Protein AF-A0A6L5R1P3-F1 (afdb_monomer_lite)

Organism: NCBI:txid2666141

Secondary structure (DSSP, 8-state):
-EETTEE-EEGGG-GGGS-HHHHHHHHHTHHHHTT-EEEE--GGGSHHHHHHSSSTT---STT--TTS-EEEEHHHHH-S-EEEE-SSTTEEEEE-HHHHHTSTTEEEE-----

InterPro domains:
  IPR007214 YbaK/aminoacyl-tRNA synthetase-associated domain [PF04073] (53-95)
  IPR036754 YbaK/aminoacyl-tRNA synthetase-associated domain superfamily [G3DSA:3.90.960.10] (24-113)
  IPR036754 YbaK/aminoacyl-tRNA synthetase-associated domain superfamily [SSF55826] (50-111)

pLDDT: mean 88.01, std 12.92, range [46.44, 97.75]

Sequence (114 aa):
MRFGTLEFGPALDAPDLLAPPTLATLQATDAAAADVLVADIDPGLADTAAFCEQEYGGITPIGLPADWSILVDETVATHERLIVGSGIRGSKLLVPGPFLAGLPRAEVLSLAQA

Radius of gyration: 13.93 Å; chains: 1; bounding box: 31×31×33 Å

Foldseek 3Di:
DDDDPWDWDQCQVCVVQADPLQNVQLVVVVVQSRQKIKTFDDLVPDPVVVPPVDQPQQDFLGRDPLPDAAEAEPCLLQAQWDWGHRNGSGMIMIHGSVSSCPDRNYDYDNDDDD

Structure (mmCIF, N/CA/C/O backbone):
data_AF-A0A6L5R1P3-F1
#
_entry.id   AF-A0A6L5R1P3-F1
#
loop_
_atom_site.group_PDB
_atom_site.id
_atom_site.type_symbol
_atom_site.label_atom_id
_atom_site.label_alt_id
_atom_site.label_comp_id
_atom_site.label_asym_id
_atom_site.label_entity_id
_atom_site.label_seq_id
_atom_site.pdbx_PDB_ins_code
_atom_site.Cartn_x
_atom_site.Cartn_y
_atom_site.Cartn_z
_atom_site.occupancy
_atom_site.B_iso_or_equiv
_atom_site.auth_seq_id
_atom_site.auth_comp_id
_atom_site.auth_asym_id
_atom_site.auth_atom_id
_atom_site.pdbx_PDB_model_num
ATOM 1 N N . MET A 1 1 ? -12.054 3.397 -11.703 1.00 88.94 1 MET A N 1
ATOM 2 C CA . MET A 1 1 ? -12.456 4.603 -10.946 1.00 88.94 1 MET A CA 1
ATOM 3 C C . MET A 1 1 ? -11.477 5.710 -11.285 1.00 88.94 1 MET A C 1
ATOM 5 O O . MET A 1 1 ? -10.286 5.450 -11.245 1.00 88.94 1 MET A O 1
ATOM 9 N N . ARG A 1 2 ? -11.941 6.918 -11.615 1.00 90.69 2 ARG A N 1
ATOM 10 C CA . ARG A 1 2 ? -11.048 8.005 -12.035 1.00 90.69 2 ARG A CA 1
ATOM 11 C C . ARG A 1 2 ? -10.876 9.051 -10.936 1.00 90.69 2 ARG A C 1
ATOM 13 O O . ARG A 1 2 ? -11.872 9.565 -10.433 1.00 90.69 2 ARG A O 1
ATOM 20 N N . PHE A 1 3 ? -9.632 9.415 -10.630 1.00 84.62 3 PHE A N 1
ATOM 21 C CA . PHE A 1 3 ? -9.288 10.558 -9.777 1.00 84.62 3 PHE A CA 1
ATOM 22 C C . PHE A 1 3 ? -8.345 11.494 -10.535 1.00 84.62 3 PHE A C 1
ATOM 24 O O . PHE A 1 3 ? -7.194 11.155 -10.805 1.00 84.62 3 PHE A O 1
ATOM 31 N N . GLY A 1 4 ? -8.833 12.680 -10.910 1.00 88.12 4 GLY A N 1
ATOM 32 C CA . GLY A 1 4 ? -8.073 13.604 -11.755 1.00 88.12 4 GLY A CA 1
ATOM 33 C C . GLY A 1 4 ? -7.754 12.983 -13.120 1.00 88.12 4 GLY A C 1
ATOM 34 O O . GLY A 1 4 ? -8.660 12.731 -13.920 1.00 88.12 4 GLY A O 1
ATOM 35 N N . THR A 1 5 ? -6.469 12.752 -13.394 1.00 89.62 5 THR A N 1
ATOM 36 C CA . THR A 1 5 ? -5.982 12.081 -14.612 1.00 89.62 5 THR A CA 1
ATOM 37 C C . THR A 1 5 ? -5.698 10.591 -14.430 1.00 89.62 5 THR A C 1
ATOM 39 O O . THR A 1 5 ? -5.452 9.927 -15.430 1.00 89.62 5 THR A O 1
ATOM 42 N N . LEU A 1 6 ? -5.738 10.071 -13.199 1.00 92.31 6 LEU A N 1
ATOM 43 C CA . LEU A 1 6 ? -5.418 8.676 -12.895 1.00 92.31 6 LEU A CA 1
ATOM 44 C C . LEU A 1 6 ? -6.642 7.775 -13.049 1.00 92.31 6 LEU A C 1
ATOM 46 O O . LEU A 1 6 ? -7.728 8.101 -12.558 1.00 92.31 6 LEU A O 1
ATOM 50 N N . GLU A 1 7 ? -6.434 6.619 -13.674 1.00 95.19 7 GLU A N 1
ATOM 51 C CA . GLU A 1 7 ? -7.422 5.551 -13.808 1.00 95.19 7 GLU A CA 1
ATOM 52 C C . GLU A 1 7 ? -7.061 4.388 -12.884 1.00 95.19 7 GLU A C 1
ATOM 54 O O . GLU A 1 7 ? -6.061 3.706 -13.078 1.00 95.19 7 GLU A O 1
ATOM 59 N N . PHE A 1 8 ? -7.893 4.159 -11.872 1.00 96.19 8 PHE A N 1
ATOM 60 C CA . PHE A 1 8 ? -7.738 3.066 -10.920 1.00 96.19 8 PHE A CA 1
ATOM 61 C C . PHE A 1 8 ? -8.569 1.852 -11.345 1.00 96.19 8 PHE A C 1
ATOM 63 O O . PHE A 1 8 ? -9.799 1.947 -11.439 1.00 96.19 8 PHE A O 1
ATOM 70 N N . GLY A 1 9 ? -7.916 0.714 -11.564 1.00 96.38 9 GLY A N 1
ATOM 71 C CA . GLY A 1 9 ? -8.544 -0.593 -11.801 1.00 96.38 9 GLY A CA 1
ATOM 72 C C . GLY A 1 9 ? -8.247 -1.580 -10.667 1.00 96.38 9 GLY A C 1
ATOM 73 O O . GLY A 1 9 ? -7.409 -1.270 -9.823 1.00 96.38 9 GLY A O 1
ATOM 74 N N . PRO A 1 10 ? -8.914 -2.745 -10.599 1.00 96.44 10 PRO A N 1
ATOM 75 C CA . PRO A 1 10 ? -8.609 -3.759 -9.588 1.00 96.44 10 PRO A CA 1
ATOM 76 C C . PRO A 1 10 ? -7.130 -4.157 -9.626 1.00 96.44 10 PRO A C 1
ATOM 78 O O . PRO A 1 10 ? -6.582 -4.435 -10.690 1.00 96.44 10 PRO A O 1
ATOM 81 N N . ALA A 1 11 ? -6.465 -4.183 -8.469 1.00 96.19 11 ALA A N 1
ATOM 82 C CA . ALA A 1 11 ? -5.022 -4.423 -8.418 1.00 96.19 11 ALA A CA 1
ATOM 83 C C . ALA A 1 11 ? -4.628 -5.823 -8.915 1.00 96.19 11 ALA A C 1
ATOM 85 O O . ALA A 1 11 ? -3.602 -5.983 -9.572 1.00 96.19 11 ALA A O 1
ATOM 86 N N . LEU A 1 12 ? -5.465 -6.828 -8.646 1.00 95.69 12 LEU A N 1
ATOM 87 C CA . LEU A 1 12 ? -5.236 -8.207 -9.085 1.00 95.69 12 LEU A CA 1
ATOM 88 C C . LEU A 1 12 ? -5.360 -8.394 -10.609 1.00 95.69 12 LEU A C 1
ATOM 90 O O . LEU A 1 12 ? -4.819 -9.366 -11.132 1.00 95.69 12 LEU A O 1
ATOM 94 N N . ASP A 1 13 ? -5.985 -7.450 -11.321 1.00 95.75 13 ASP A N 1
ATOM 95 C CA . ASP A 1 13 ? -6.105 -7.476 -12.786 1.00 95.75 13 ASP A CA 1
ATOM 96 C C . ASP A 1 13 ? -4.859 -6.903 -13.493 1.00 95.75 13 ASP A C 1
ATOM 98 O O . ASP A 1 13 ? -4.718 -7.043 -14.708 1.00 95.75 13 ASP A O 1
ATOM 102 N N . ALA A 1 14 ? -3.943 -6.265 -12.754 1.00 95.88 14 ALA A N 1
ATOM 103 C CA . ALA A 1 14 ? -2.746 -5.612 -13.291 1.00 95.88 14 ALA A CA 1
ATOM 104 C C . ALA A 1 14 ? -1.473 -5.992 -12.498 1.00 95.88 14 ALA A C 1
ATOM 106 O O . ALA A 1 14 ? -0.846 -5.131 -11.874 1.00 95.88 14 ALA A O 1
ATOM 107 N N . PRO A 1 15 ? -1.054 -7.274 -12.522 1.00 95.50 15 PRO A N 1
ATOM 108 C CA . PRO A 1 15 ? 0.067 -7.774 -11.719 1.00 95.50 15 PRO A CA 1
ATOM 109 C C . PRO A 1 15 ? 1.406 -7.087 -12.024 1.00 95.50 15 PRO A C 1
ATOM 111 O O . PRO A 1 15 ? 2.226 -6.939 -11.123 1.00 95.50 15 PRO A O 1
ATOM 114 N N . ASP A 1 16 ? 1.609 -6.612 -13.256 1.00 95.62 16 ASP A N 1
ATOM 115 C CA . ASP A 1 16 ? 2.832 -5.909 -13.672 1.00 95.62 16 ASP A CA 1
ATOM 116 C C . ASP A 1 16 ? 2.987 -4.528 -13.011 1.00 95.62 16 ASP A C 1
ATOM 118 O O . ASP A 1 16 ? 4.072 -3.946 -13.014 1.00 95.62 16 ASP A O 1
ATOM 122 N N . LEU A 1 17 ? 1.913 -4.001 -12.413 1.00 95.69 17 LEU A N 1
ATOM 123 C CA . LEU A 1 17 ? 1.933 -2.761 -11.640 1.00 95.69 17 LEU A CA 1
ATOM 124 C C . LEU A 1 17 ? 2.204 -2.998 -10.150 1.00 95.69 17 LEU A C 1
ATOM 126 O O . LEU A 1 17 ? 2.076 -2.063 -9.363 1.00 95.69 17 LEU A O 1
ATOM 130 N N . LEU A 1 18 ? 2.556 -4.213 -9.735 1.00 94.69 18 LEU A N 1
ATOM 131 C CA . LEU A 1 18 ? 2.784 -4.567 -8.338 1.00 94.69 18 LEU A CA 1
ATOM 132 C C . LEU A 1 18 ? 4.168 -5.182 -8.167 1.00 94.69 18 LEU A C 1
ATOM 134 O O . LEU A 1 18 ? 4.630 -5.959 -9.002 1.00 94.69 18 LEU A O 1
ATOM 138 N N . ALA A 1 19 ? 4.819 -4.909 -7.037 1.00 93.44 19 ALA A N 1
ATOM 139 C CA . ALA A 1 19 ? 5.964 -5.728 -6.668 1.00 93.44 19 ALA A CA 1
ATOM 140 C C . ALA A 1 19 ? 5.504 -7.166 -6.365 1.00 93.44 19 ALA A C 1
ATOM 142 O O . ALA A 1 19 ? 4.419 -7.358 -5.802 1.00 93.44 19 ALA A O 1
ATOM 143 N N . PRO A 1 20 ? 6.339 -8.186 -6.636 1.00 93.94 20 PRO A N 1
ATOM 144 C CA . PRO A 1 20 ? 5.975 -9.578 -6.378 1.00 93.94 20 PRO A CA 1
ATOM 145 C C . PRO A 1 20 ? 5.472 -9.863 -4.946 1.00 93.94 20 PRO A C 1
ATOM 147 O O . PRO A 1 20 ? 4.464 -10.560 -4.816 1.00 93.94 20 PRO A O 1
ATOM 150 N N . PRO A 1 21 ? 6.069 -9.310 -3.864 1.00 93.00 21 PRO A N 1
ATOM 151 C CA . PRO A 1 21 ? 5.563 -9.527 -2.502 1.00 93.00 21 PRO A CA 1
ATOM 152 C C . PRO A 1 21 ? 4.182 -8.903 -2.253 1.00 93.00 21 PRO A C 1
ATOM 154 O O . PRO A 1 21 ? 3.363 -9.455 -1.512 1.00 93.00 21 PRO A O 1
ATOM 157 N N . THR A 1 22 ? 3.907 -7.765 -2.891 1.00 94.56 22 THR A N 1
ATOM 158 C CA . THR A 1 22 ? 2.612 -7.083 -2.823 1.00 94.56 22 THR A CA 1
ATOM 159 C C . THR A 1 22 ? 1.539 -7.913 -3.514 1.00 94.56 22 THR A C 1
ATOM 161 O O . THR A 1 22 ? 0.507 -8.187 -2.904 1.00 94.56 22 THR A O 1
ATOM 164 N N . LEU A 1 23 ? 1.808 -8.390 -4.735 1.00 95.25 23 LEU A N 1
ATOM 165 C CA . LEU A 1 23 ? 0.903 -9.280 -5.465 1.00 95.25 23 LEU A CA 1
ATOM 166 C C . LEU A 1 23 ? 0.604 -10.559 -4.671 1.00 95.25 23 LEU A C 1
ATOM 168 O O . LEU A 1 23 ? -0.561 -10.903 -4.490 1.00 95.25 23 LEU A O 1
ATOM 172 N N . ALA A 1 24 ? 1.639 -11.224 -4.151 1.00 93.75 24 ALA A N 1
ATOM 173 C CA . ALA A 1 24 ? 1.482 -12.452 -3.374 1.00 93.75 24 ALA A CA 1
ATOM 174 C C . ALA A 1 24 ? 0.601 -12.246 -2.131 1.00 93.75 24 ALA A C 1
ATOM 176 O O . ALA A 1 24 ? -0.218 -13.100 -1.797 1.00 93.75 24 ALA A O 1
ATOM 177 N N . THR A 1 25 ? 0.737 -11.095 -1.466 1.00 94.06 25 THR A N 1
ATOM 178 C CA . THR A 1 25 ? -0.104 -10.753 -0.315 1.00 94.06 25 THR A CA 1
ATOM 179 C C . THR A 1 25 ? -1.549 -10.542 -0.739 1.00 94.06 25 THR A C 1
ATOM 181 O O . THR A 1 25 ? -2.425 -11.165 -0.157 1.00 94.06 25 THR A O 1
ATOM 184 N N . LEU A 1 26 ? -1.808 -9.737 -1.775 1.00 94.12 26 LEU A N 1
ATOM 185 C CA . LEU A 1 26 ? -3.173 -9.495 -2.258 1.00 94.12 26 LEU A CA 1
ATOM 186 C C . LEU A 1 26 ? -3.876 -10.792 -2.683 1.00 94.12 26 LEU A C 1
ATOM 188 O O . LEU A 1 26 ? -5.048 -10.979 -2.373 1.00 94.12 26 LEU A O 1
ATOM 192 N N . GLN A 1 27 ? -3.153 -11.713 -3.324 1.00 93.94 27 GLN A N 1
ATOM 193 C CA . GLN A 1 27 ? -3.675 -13.035 -3.682 1.00 93.94 27 GLN A CA 1
ATOM 194 C C . GLN A 1 27 ? -4.026 -13.884 -2.451 1.00 93.94 27 GLN A C 1
ATOM 196 O O . GLN A 1 27 ? -4.987 -14.647 -2.486 1.00 93.94 27 GLN A O 1
ATOM 201 N N . ALA A 1 28 ? -3.275 -13.751 -1.355 1.00 91.00 28 ALA A N 1
ATOM 202 C CA . ALA A 1 28 ? -3.548 -14.465 -0.111 1.00 91.00 28 ALA A CA 1
ATOM 203 C C . ALA A 1 28 ? -4.743 -13.887 0.676 1.00 91.00 28 ALA A C 1
ATOM 205 O O . ALA A 1 28 ? -5.352 -14.614 1.461 1.00 91.00 28 ALA A O 1
ATOM 206 N N . THR A 1 29 ? -5.091 -12.609 0.474 1.00 84.75 29 THR A N 1
ATOM 207 C CA . THR A 1 29 ? -6.204 -11.916 1.158 1.00 84.75 29 THR A CA 1
ATOM 208 C C . THR A 1 29 ? -7.468 -11.725 0.308 1.00 84.75 29 THR A C 1
ATOM 210 O O . THR A 1 29 ? -8.387 -11.062 0.782 1.00 84.75 29 THR A O 1
ATOM 213 N N . ASP A 1 30 ? -7.521 -12.297 -0.901 1.00 75.75 30 ASP A N 1
ATOM 214 C CA . ASP A 1 30 ? -8.573 -12.252 -1.944 1.00 75.75 30 ASP A CA 1
ATOM 215 C C . ASP A 1 30 ? -9.821 -11.388 -1.639 1.00 75.75 30 ASP A C 1
ATOM 217 O O . ASP A 1 30 ? -9.937 -10.264 -2.127 1.00 75.75 30 ASP A O 1
ATOM 221 N N . ALA A 1 31 ? -10.723 -11.836 -0.756 1.00 78.12 31 ALA A N 1
ATOM 222 C CA . ALA A 1 31 ? -11.956 -11.107 -0.431 1.00 78.12 31 ALA A CA 1
ATOM 223 C C . ALA A 1 31 ? -11.731 -9.672 0.096 1.00 78.12 31 ALA A C 1
ATOM 225 O O . ALA A 1 31 ? -12.508 -8.775 -0.219 1.00 78.12 31 ALA A O 1
ATOM 226 N N . ALA A 1 32 ? -10.676 -9.439 0.881 1.00 79.00 32 ALA A N 1
ATOM 227 C CA . ALA A 1 32 ? -10.305 -8.110 1.370 1.00 79.00 32 ALA A CA 1
ATOM 228 C C . ALA A 1 32 ? -9.526 -7.291 0.324 1.00 79.00 32 ALA A C 1
ATOM 230 O O . ALA A 1 32 ? -9.508 -6.063 0.389 1.00 79.00 32 ALA A O 1
ATOM 231 N N . ALA A 1 33 ? -8.887 -7.959 -0.642 1.00 85.38 33 ALA A N 1
ATOM 232 C CA . ALA A 1 33 ? -8.147 -7.320 -1.727 1.00 85.38 33 ALA A CA 1
ATOM 233 C C . ALA A 1 33 ? -9.058 -6.812 -2.861 1.00 85.38 33 ALA A C 1
ATOM 235 O O . ALA A 1 33 ? -8.613 -5.999 -3.668 1.00 85.38 33 ALA A O 1
ATOM 236 N N . ALA A 1 34 ? -10.331 -7.223 -2.902 1.00 88.25 34 ALA A N 1
ATOM 237 C CA . ALA A 1 34 ? -11.305 -6.785 -3.908 1.00 88.25 34 ALA A CA 1
ATOM 238 C C . ALA A 1 34 ? -11.483 -5.253 -3.977 1.00 88.25 34 ALA A C 1
ATOM 240 O O . ALA A 1 34 ? -11.770 -4.706 -5.040 1.00 88.25 34 ALA A O 1
ATOM 241 N N . ASP A 1 35 ? -11.276 -4.556 -2.857 1.00 91.88 35 ASP A N 1
ATOM 242 C CA . ASP A 1 35 ? -11.364 -3.094 -2.761 1.00 91.88 35 ASP A CA 1
ATOM 243 C C . ASP A 1 35 ? -10.028 -2.366 -2.996 1.00 91.88 35 ASP A C 1
ATOM 245 O O . ASP A 1 35 ? -9.973 -1.133 -2.921 1.00 91.88 35 ASP A O 1
ATOM 249 N N . VAL A 1 36 ? -8.951 -3.105 -3.273 1.00 96.12 36 VAL A N 1
ATOM 250 C CA . VAL A 1 36 ? -7.622 -2.558 -3.556 1.00 96.12 36 VAL A CA 1
ATOM 251 C C . VAL A 1 36 ? -7.490 -2.297 -5.051 1.00 96.12 36 VAL A C 1
ATOM 253 O O . VAL A 1 36 ? -7.527 -3.214 -5.874 1.00 96.12 36 VAL A O 1
ATOM 256 N N . LEU A 1 37 ? -7.314 -1.027 -5.409 1.00 97.12 37 LEU A N 1
ATOM 257 C CA . LEU A 1 37 ? -7.177 -0.593 -6.795 1.00 97.12 37 LEU A CA 1
ATOM 258 C C . LEU A 1 37 ? -5.753 -0.121 -7.080 1.00 97.12 37 LEU A C 1
ATOM 260 O O . LEU A 1 37 ? -5.072 0.355 -6.179 1.00 97.12 37 LEU A O 1
ATOM 264 N N . VAL A 1 38 ? -5.316 -0.195 -8.332 1.00 97.38 38 VAL A N 1
ATOM 265 C CA . VAL A 1 38 ? -4.006 0.272 -8.793 1.00 97.38 38 VAL A CA 1
ATOM 266 C C . VAL A 1 38 ? -4.162 1.233 -9.967 1.00 97.38 38 VAL A C 1
ATOM 268 O O . VAL A 1 38 ? -5.055 1.062 -10.796 1.00 97.38 38 VAL A O 1
ATOM 271 N N . ALA A 1 39 ? -3.290 2.235 -10.029 1.00 97.06 39 ALA A N 1
ATOM 272 C CA . ALA A 1 39 ? -3.114 3.106 -11.186 1.00 97.06 39 ALA A CA 1
ATOM 273 C C . ALA A 1 39 ? -1.624 3.207 -11.522 1.00 97.06 39 ALA A C 1
ATOM 275 O O . ALA A 1 39 ? -0.784 3.244 -10.613 1.00 97.06 39 ALA A O 1
ATOM 276 N N . ASP A 1 40 ? -1.300 3.258 -12.810 1.00 94.94 40 ASP A N 1
ATOM 277 C CA . ASP A 1 40 ? 0.036 3.610 -13.273 1.00 94.94 40 ASP A CA 1
ATOM 278 C C . ASP A 1 40 ? 0.322 5.096 -13.010 1.00 94.94 40 ASP A C 1
ATOM 280 O O . ASP A 1 40 ? -0.581 5.929 -12.905 1.00 94.94 40 ASP A O 1
ATOM 284 N N . ILE A 1 41 ? 1.598 5.433 -12.844 1.00 90.88 41 ILE A N 1
ATOM 285 C CA . ILE A 1 41 ? 2.059 6.815 -12.718 1.00 90.88 41 ILE A CA 1
ATOM 286 C C . ILE A 1 41 ? 3.361 7.005 -13.492 1.00 90.88 41 ILE A C 1
ATOM 288 O O . ILE A 1 41 ? 4.136 6.065 -13.657 1.00 90.88 41 ILE A O 1
ATOM 292 N N . ASP A 1 42 ? 3.644 8.244 -13.897 1.00 88.50 42 ASP A N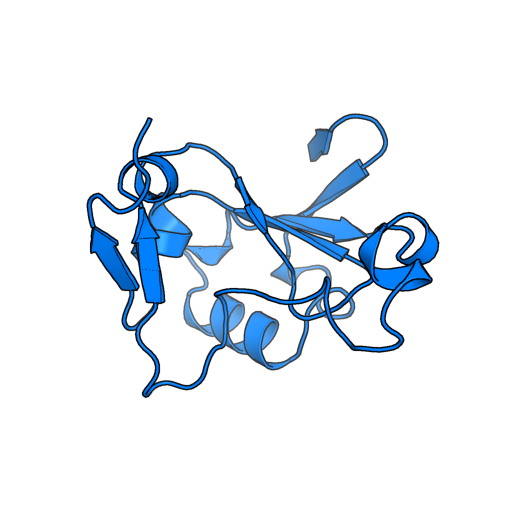 1
ATOM 293 C CA . ASP A 1 42 ? 4.979 8.615 -14.364 1.00 88.50 42 ASP A CA 1
ATOM 294 C C . ASP A 1 42 ? 5.935 8.702 -13.156 1.00 88.50 42 ASP A C 1
ATOM 296 O O . ASP A 1 42 ? 5.795 9.608 -12.322 1.00 88.50 42 ASP A O 1
ATOM 300 N N . PRO A 1 43 ? 6.916 7.789 -13.024 1.00 80.56 43 PRO A N 1
ATOM 301 C CA . PRO A 1 43 ? 7.843 7.808 -11.899 1.00 80.56 43 PRO A CA 1
ATOM 302 C C . PRO A 1 43 ? 8.770 9.034 -11.904 1.00 80.56 43 PRO A C 1
ATOM 304 O O . PRO A 1 43 ? 9.335 9.347 -10.853 1.00 80.56 43 PRO A O 1
ATOM 307 N N . GLY A 1 44 ? 8.926 9.723 -13.043 1.00 79.94 44 GLY A N 1
ATOM 308 C CA . GLY A 1 44 ? 9.722 10.943 -13.198 1.00 79.94 44 GLY A CA 1
ATOM 309 C C . GLY A 1 44 ? 9.082 12.188 -12.578 1.00 79.94 44 GLY A C 1
ATOM 310 O O . GLY A 1 44 ? 9.784 13.163 -12.326 1.00 79.94 44 GLY A O 1
ATOM 311 N N . LEU A 1 45 ? 7.782 12.141 -12.269 1.00 79.19 45 LEU A N 1
ATOM 312 C CA . LEU A 1 45 ? 7.067 13.206 -11.554 1.00 79.19 45 LEU A CA 1
ATOM 313 C C . LEU A 1 45 ? 7.144 13.074 -10.022 1.00 79.19 45 LEU A C 1
ATOM 315 O O . LEU A 1 45 ? 6.615 13.923 -9.310 1.00 79.19 45 LEU A O 1
ATOM 319 N N . ALA A 1 46 ? 7.769 12.019 -9.489 1.00 70.50 46 ALA A N 1
ATOM 320 C CA . ALA A 1 46 ? 7.954 11.863 -8.049 1.00 70.50 46 ALA A CA 1
ATOM 321 C C . ALA A 1 46 ? 9.211 12.616 -7.576 1.00 70.50 46 ALA A C 1
ATOM 323 O O . ALA A 1 46 ? 10.317 12.276 -7.991 1.00 70.50 46 ALA A O 1
ATOM 324 N N . ASP A 1 47 ? 9.071 13.572 -6.651 1.00 61.22 47 ASP A N 1
ATOM 325 C CA . ASP A 1 47 ? 10.178 14.424 -6.166 1.00 61.22 47 ASP A CA 1
ATOM 326 C C . ASP A 1 47 ? 11.373 13.633 -5.591 1.00 61.22 47 ASP A C 1
ATOM 328 O O . ASP A 1 47 ? 12.524 14.058 -5.688 1.00 61.22 47 ASP A O 1
ATOM 332 N N . THR A 1 48 ? 11.139 12.430 -5.055 1.00 56.78 48 THR A N 1
ATOM 333 C CA . THR A 1 48 ? 12.207 11.538 -4.572 1.00 56.78 48 THR A CA 1
ATOM 334 C C . THR A 1 48 ? 12.978 10.836 -5.701 1.00 56.78 48 THR A C 1
ATOM 336 O O . THR A 1 48 ? 14.108 10.402 -5.478 1.00 56.78 48 THR A O 1
ATOM 339 N N . ALA A 1 49 ? 12.417 10.740 -6.919 1.00 55.22 49 ALA A N 1
ATOM 340 C CA . ALA A 1 49 ? 13.095 10.218 -8.117 1.00 55.22 49 ALA A CA 1
ATOM 341 C C . ALA A 1 49 ? 14.310 11.050 -8.484 1.00 55.22 49 ALA A C 1
ATOM 343 O O . ALA A 1 49 ? 15.381 10.509 -8.737 1.00 55.22 49 ALA A O 1
ATOM 344 N N . ALA A 1 50 ? 14.103 12.364 -8.504 1.00 55.53 50 ALA A N 1
ATOM 345 C CA . ALA A 1 50 ? 15.093 13.323 -8.947 1.00 55.53 50 ALA A CA 1
ATOM 346 C C . ALA A 1 50 ? 16.240 13.474 -7.938 1.00 55.53 50 ALA A C 1
ATOM 348 O O . ALA A 1 50 ? 17.311 13.943 -8.312 1.00 55.53 50 ALA A O 1
ATOM 349 N N . PHE A 1 51 ? 16.025 13.089 -6.672 1.00 50.31 51 PHE A N 1
ATOM 350 C CA . PHE A 1 51 ? 16.943 13.418 -5.582 1.00 50.31 51 PHE A CA 1
ATOM 351 C C . PHE A 1 51 ? 17.834 12.262 -5.094 1.00 50.31 51 PHE A C 1
ATOM 353 O O . PHE A 1 51 ? 18.922 12.542 -4.600 1.00 50.31 51 PHE A O 1
ATOM 360 N N . CYS A 1 52 ? 17.429 10.985 -5.196 1.00 50.38 52 CYS A N 1
ATOM 361 C CA . CYS A 1 52 ? 18.118 9.926 -4.432 1.00 50.38 52 CYS A CA 1
ATOM 362 C C . CYS A 1 52 ? 18.688 8.717 -5.194 1.00 50.38 52 CYS A C 1
ATOM 364 O O . CYS A 1 52 ? 19.368 7.939 -4.534 1.00 50.38 52 CYS A O 1
ATOM 366 N N . GLU A 1 53 ? 18.437 8.499 -6.496 1.00 48.12 53 GLU A N 1
ATOM 367 C CA . GLU A 1 53 ? 18.868 7.268 -7.227 1.00 48.12 53 GLU A CA 1
ATOM 368 C C . GLU A 1 53 ? 18.620 5.944 -6.454 1.00 48.12 53 GLU A C 1
ATOM 370 O O . GLU A 1 53 ? 19.254 4.916 -6.679 1.00 48.12 53 GLU A O 1
ATOM 375 N N . GLN A 1 54 ? 17.672 5.960 -5.518 1.00 46.44 54 GLN A N 1
ATOM 376 C CA . GLN A 1 54 ? 17.278 4.830 -4.690 1.00 46.44 54 GLN A CA 1
ATOM 377 C C . GLN A 1 54 ? 15.794 4.561 -4.934 1.00 46.44 54 GLN A C 1
ATOM 379 O O . GLN A 1 54 ? 15.022 5.481 -5.225 1.00 46.44 54 GLN A O 1
ATOM 384 N N . GLU A 1 55 ? 15.373 3.309 -4.755 1.00 54.31 55 GLU A N 1
ATOM 385 C CA . GLU A 1 55 ? 13.987 2.811 -4.855 1.00 54.31 55 GLU A CA 1
ATOM 386 C C . GLU A 1 55 ? 13.021 3.414 -3.795 1.00 54.31 55 GLU A C 1
ATOM 388 O O . GLU A 1 55 ? 12.019 2.821 -3.400 1.00 54.31 55 GLU A O 1
ATOM 393 N N . TYR A 1 56 ? 13.281 4.636 -3.323 1.00 54.25 56 TYR A N 1
ATOM 394 C CA . TYR A 1 56 ? 12.370 5.426 -2.503 1.00 54.25 56 TYR A CA 1
ATOM 395 C C . TYR A 1 56 ? 11.242 5.999 -3.360 1.00 54.25 56 TYR A C 1
ATOM 397 O O . TYR A 1 56 ? 11.447 6.8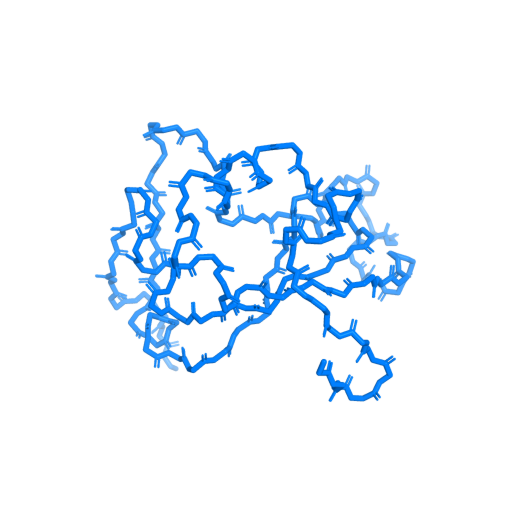41 -4.233 1.00 54.25 56 TYR A O 1
ATOM 405 N N . GLY A 1 57 ? 10.025 5.533 -3.092 1.00 56.44 57 GLY A N 1
ATOM 406 C CA . GLY A 1 57 ? 8.808 5.917 -3.808 1.00 56.44 57 GLY A CA 1
ATOM 407 C C . GLY A 1 57 ? 7.932 4.726 -4.194 1.00 56.44 57 GLY A C 1
ATOM 408 O O . GLY A 1 57 ? 6.793 4.941 -4.591 1.00 56.44 57 GLY A O 1
ATOM 409 N N . GLY A 1 58 ? 8.430 3.491 -4.056 1.00 66.62 58 GLY A N 1
ATOM 410 C CA . GLY A 1 58 ? 7.635 2.263 -4.165 1.00 66.62 58 GLY A CA 1
ATOM 411 C C . GLY A 1 58 ? 7.277 1.635 -2.821 1.00 66.62 58 GLY A C 1
ATOM 412 O O . GLY A 1 58 ? 6.472 0.714 -2.789 1.00 66.62 58 GLY A O 1
ATOM 413 N N . ILE A 1 59 ? 7.835 2.139 -1.713 1.00 85.69 59 ILE A N 1
ATOM 414 C CA . ILE A 1 59 ? 7.654 1.577 -0.367 1.00 85.69 59 ILE A CA 1
ATOM 415 C C . ILE A 1 59 ? 6.170 1.377 -0.062 1.00 85.69 59 ILE A C 1
ATOM 417 O O . ILE A 1 59 ? 5.343 2.273 -0.247 1.00 85.69 59 ILE A O 1
ATOM 421 N N . THR A 1 60 ? 5.856 0.178 0.409 1.00 91.25 60 THR A N 1
ATOM 422 C CA . THR A 1 60 ? 4.498 -0.279 0.662 1.00 91.25 60 THR A CA 1
ATOM 423 C C . THR A 1 60 ? 4.448 -1.037 1.985 1.00 91.25 60 THR A C 1
ATOM 425 O O . THR A 1 60 ? 5.405 -1.742 2.309 1.00 91.25 60 THR A O 1
ATOM 428 N N . PRO A 1 61 ? 3.358 -0.917 2.761 1.00 91.12 61 PRO A N 1
ATOM 429 C CA . PRO A 1 61 ? 3.143 -1.763 3.932 1.00 91.12 61 PRO A CA 1
ATOM 430 C C . PRO A 1 61 ? 2.737 -3.203 3.558 1.00 91.12 61 PRO A C 1
ATOM 432 O O . PRO A 1 61 ? 2.632 -4.054 4.434 1.00 91.12 61 PRO A O 1
ATOM 435 N N . ILE A 1 62 ? 2.489 -3.497 2.276 1.00 93.25 62 ILE A N 1
ATOM 436 C CA . ILE A 1 62 ? 1.921 -4.770 1.811 1.00 93.25 62 ILE A CA 1
ATOM 437 C C . ILE A 1 62 ? 3.029 -5.705 1.310 1.00 93.25 62 ILE A C 1
ATOM 439 O O . ILE A 1 62 ? 3.764 -5.365 0.383 1.00 93.25 62 ILE A O 1
ATOM 443 N N . GLY A 1 63 ? 3.099 -6.919 1.860 1.00 91.19 63 GLY A N 1
ATOM 444 C CA . GLY A 1 63 ? 4.113 -7.912 1.480 1.00 91.19 63 GLY A CA 1
ATOM 445 C C . GLY A 1 63 ? 5.468 -7.719 2.153 1.00 91.19 63 GLY A C 1
ATOM 446 O O . GLY A 1 63 ? 6.486 -8.157 1.619 1.00 91.19 63 GLY A O 1
ATOM 447 N N . LEU A 1 64 ? 5.485 -7.062 3.314 1.00 91.88 64 LEU A N 1
ATOM 448 C CA . LEU A 1 64 ? 6.674 -6.953 4.155 1.00 91.88 64 LEU A CA 1
ATOM 449 C C . LEU A 1 64 ? 7.056 -8.310 4.785 1.00 91.88 64 LEU A C 1
ATOM 451 O O . LEU A 1 64 ? 6.209 -9.204 4.881 1.00 91.88 64 LEU A O 1
ATOM 455 N N . PRO A 1 65 ? 8.321 -8.481 5.223 1.00 91.00 65 PRO A N 1
ATOM 456 C CA . PRO A 1 65 ? 8.755 -9.673 5.947 1.00 91.00 65 PRO A CA 1
ATOM 457 C C . PRO A 1 65 ? 7.851 -9.993 7.145 1.00 91.00 65 PRO A C 1
ATOM 459 O O . PRO A 1 65 ? 7.428 -9.101 7.877 1.00 91.00 65 PRO A O 1
ATOM 462 N N . ALA A 1 66 ? 7.568 -11.279 7.360 1.00 86.19 66 ALA A N 1
ATOM 463 C CA . ALA A 1 66 ? 6.588 -11.731 8.352 1.00 86.19 66 ALA A CA 1
ATOM 464 C C . ALA A 1 66 ? 6.972 -11.424 9.815 1.00 86.19 66 ALA A C 1
ATOM 466 O O . ALA A 1 66 ? 6.126 -11.488 10.707 1.00 86.19 66 ALA A O 1
ATOM 467 N N . ASP A 1 67 ? 8.245 -11.130 10.072 1.00 90.50 67 ASP A N 1
ATOM 468 C CA . ASP A 1 67 ? 8.784 -10.758 11.377 1.00 90.50 67 ASP A CA 1
ATOM 469 C C . ASP A 1 67 ? 8.680 -9.253 11.671 1.00 90.50 67 ASP A C 1
ATOM 471 O O . ASP A 1 67 ? 8.854 -8.845 12.820 1.00 90.50 67 ASP A O 1
ATOM 475 N N . TRP A 1 68 ? 8.358 -8.426 10.674 1.00 93.50 68 TRP A N 1
ATOM 476 C CA . TRP A 1 68 ? 8.243 -6.981 10.850 1.00 93.50 68 TRP A CA 1
ATOM 477 C C . TRP A 1 68 ? 6.859 -6.596 11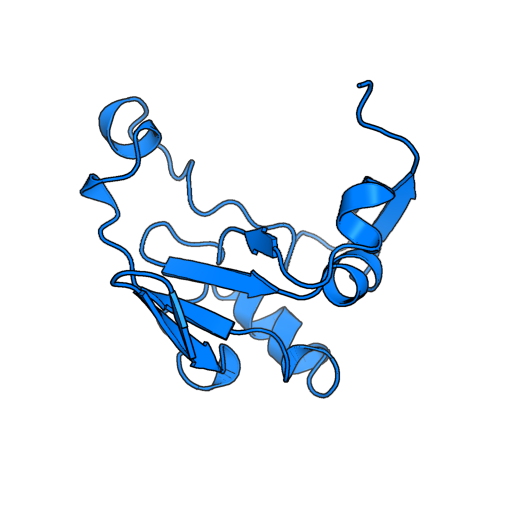.377 1.00 93.50 68 TRP A C 1
ATOM 479 O O . TRP A 1 68 ? 5.834 -7.103 10.922 1.00 93.50 68 TRP A O 1
ATOM 489 N N . SER A 1 69 ? 6.825 -5.677 12.343 1.00 93.56 69 SER A N 1
ATOM 490 C CA . SER A 1 69 ? 5.578 -5.054 12.795 1.00 93.56 69 SER A CA 1
ATOM 491 C C . SER A 1 69 ? 5.174 -3.927 11.851 1.00 93.56 69 SER A C 1
ATOM 493 O O . SER A 1 69 ? 6.017 -3.131 11.431 1.00 93.56 69 SER A O 1
ATOM 495 N N . ILE A 1 70 ? 3.877 -3.824 11.569 1.00 94.88 70 ILE A N 1
ATOM 496 C CA . ILE A 1 70 ? 3.295 -2.720 10.806 1.00 94.88 70 ILE A CA 1
ATOM 497 C C . ILE A 1 70 ? 2.530 -1.849 11.796 1.00 94.88 70 ILE A C 1
ATOM 499 O O . ILE A 1 70 ? 1.517 -2.270 12.339 1.00 94.88 70 ILE A O 1
ATOM 503 N N . LEU A 1 71 ? 3.009 -0.637 12.052 1.00 97.25 71 LEU A N 1
ATOM 504 C CA . LEU A 1 71 ? 2.307 0.298 12.930 1.00 97.25 71 LEU A CA 1
ATOM 505 C C . LEU A 1 71 ? 1.381 1.166 12.077 1.00 97.25 71 LEU A C 1
ATOM 507 O O . LEU A 1 71 ? 1.839 1.835 11.150 1.00 97.25 71 LEU A O 1
ATOM 511 N N . VAL A 1 72 ? 0.086 1.131 12.372 1.00 96.75 72 VAL A N 1
ATOM 512 C CA . VAL A 1 72 ? -0.951 1.863 11.640 1.00 96.75 72 VAL A CA 1
ATOM 513 C C . VAL A 1 72 ? -1.566 2.889 12.579 1.00 96.75 72 VAL A C 1
ATOM 515 O O . VAL A 1 72 ? -1.997 2.552 13.676 1.00 96.75 72 VAL A O 1
ATOM 518 N N . ASP A 1 73 ? -1.616 4.150 12.161 1.00 97.75 73 ASP A N 1
ATOM 519 C CA . ASP A 1 73 ? -2.287 5.176 12.955 1.00 97.75 73 ASP A CA 1
ATOM 520 C C . ASP A 1 73 ? -3.814 4.963 12.962 1.00 97.75 73 ASP A C 1
ATOM 522 O O . ASP A 1 73 ? -4.394 4.558 11.951 1.00 97.75 73 ASP A O 1
ATOM 526 N N . GLU A 1 74 ? -4.488 5.260 14.073 1.00 97.00 74 GLU A N 1
ATOM 527 C CA . GLU A 1 74 ? -5.953 5.166 14.203 1.00 97.00 74 GLU A CA 1
ATOM 528 C C . GLU A 1 74 ? -6.708 5.917 13.090 1.00 97.00 74 GLU A C 1
ATOM 530 O O . GLU A 1 74 ? -7.729 5.439 12.578 1.00 97.00 74 GLU A O 1
ATOM 535 N N . THR A 1 75 ? -6.193 7.074 12.665 1.00 95.62 75 THR A N 1
ATOM 536 C CA . THR A 1 75 ? -6.799 7.862 11.583 1.00 95.62 75 THR A CA 1
ATOM 537 C C . THR A 1 75 ? -6.651 7.176 10.228 1.00 95.62 75 THR A C 1
ATOM 539 O O . THR A 1 75 ? -7.564 7.241 9.406 1.00 95.62 75 THR A O 1
ATOM 542 N N . VAL A 1 76 ? -5.548 6.456 10.006 1.00 96.56 76 VAL A N 1
ATOM 543 C CA . VAL A 1 76 ? -5.308 5.647 8.804 1.00 96.56 76 VAL A CA 1
ATOM 544 C C . VAL A 1 76 ? -6.222 4.424 8.811 1.00 96.56 76 VAL A C 1
ATOM 546 O O . VAL A 1 76 ? -6.881 4.144 7.814 1.00 96.56 76 VAL A O 1
ATOM 549 N N . ALA A 1 77 ? -6.328 3.727 9.944 1.00 96.62 77 ALA A N 1
ATOM 550 C CA . ALA A 1 77 ? -7.137 2.516 10.079 1.00 96.62 77 ALA A CA 1
ATOM 551 C C . ALA A 1 77 ? -8.633 2.747 9.796 1.00 96.62 77 ALA A C 1
ATOM 553 O O . ALA A 1 77 ? -9.323 1.846 9.319 1.00 96.62 77 ALA A O 1
ATOM 554 N N . THR A 1 78 ? -9.132 3.954 10.070 1.00 96.12 78 THR A N 1
ATOM 555 C CA . THR A 1 78 ? -10.548 4.323 9.910 1.00 96.12 78 THR A CA 1
ATOM 556 C C . THR A 1 78 ? -10.859 5.093 8.623 1.00 96.12 78 THR A C 1
ATOM 558 O O . THR A 1 78 ? -12.032 5.305 8.316 1.00 96.12 78 THR A O 1
ATOM 561 N N . HIS A 1 79 ? -9.848 5.484 7.840 1.00 96.62 79 HIS A N 1
ATOM 562 C CA . HIS A 1 79 ? -10.062 6.199 6.580 1.00 96.62 79 HIS A CA 1
ATOM 563 C C . HIS A 1 79 ? -10.711 5.313 5.507 1.00 96.62 79 HIS A C 1
ATOM 565 O O . HIS A 1 79 ? -10.357 4.148 5.322 1.00 96.62 79 HIS A O 1
ATOM 571 N N . GLU A 1 80 ? -11.632 5.898 4.738 1.00 94.44 80 GLU A N 1
ATOM 572 C CA . GLU A 1 80 ? -12.372 5.187 3.687 1.00 94.44 80 GLU A CA 1
ATOM 573 C C . GLU A 1 80 ? -11.464 4.703 2.548 1.00 94.44 80 GLU A C 1
ATOM 575 O O . GLU A 1 80 ? -11.593 3.568 2.076 1.00 94.44 80 GLU A O 1
ATOM 580 N N . ARG A 1 81 ? -10.546 5.568 2.101 1.00 93.62 81 ARG A N 1
ATOM 581 C CA . ARG A 1 81 ? -9.564 5.290 1.050 1.00 93.62 81 ARG A CA 1
ATOM 582 C C . ARG A 1 81 ? -8.273 6.071 1.286 1.00 93.62 81 ARG A C 1
ATOM 584 O O . ARG A 1 81 ? -8.299 7.222 1.713 1.00 93.62 81 ARG A O 1
ATOM 591 N N . LEU A 1 82 ? -7.154 5.434 0.965 1.00 95.06 82 LEU A N 1
ATOM 592 C CA . LEU A 1 82 ? -5.794 5.937 1.134 1.00 95.06 82 LEU A CA 1
ATOM 593 C C . LEU A 1 82 ? -4.959 5.574 -0.090 1.00 95.06 82 LEU A C 1
ATOM 595 O O . LEU A 1 82 ? -5.160 4.510 -0.673 1.00 95.06 82 LEU A O 1
ATOM 599 N N . ILE A 1 83 ? -3.995 6.423 -0.450 1.00 93.88 83 ILE A N 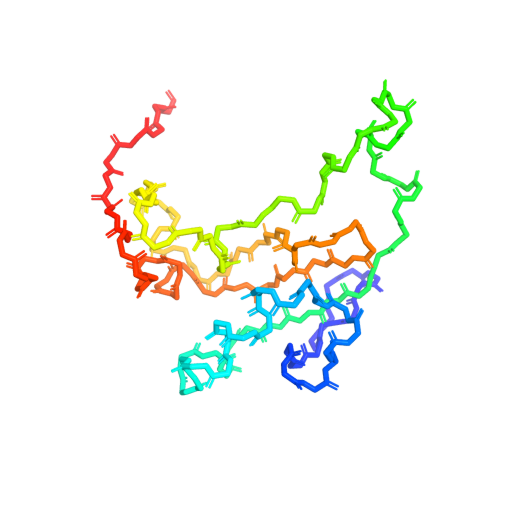1
ATOM 600 C CA . ILE A 1 83 ? -3.025 6.117 -1.506 1.00 93.88 83 ILE A CA 1
ATOM 601 C C . ILE A 1 83 ? -1.710 5.671 -0.868 1.00 93.88 83 ILE A C 1
ATOM 603 O O . ILE A 1 83 ? -1.121 6.406 -0.079 1.00 93.88 83 ILE A O 1
ATOM 607 N N . VAL A 1 84 ? -1.236 4.482 -1.239 1.00 93.31 84 VAL A N 1
ATOM 608 C CA . VAL A 1 84 ? 0.036 3.905 -0.778 1.00 93.31 84 VAL A CA 1
ATOM 609 C C . VAL A 1 84 ? 0.890 3.435 -1.961 1.00 93.31 84 VAL A C 1
ATOM 611 O O . VAL A 1 84 ? 0.435 3.382 -3.107 1.00 93.31 84 VAL A O 1
ATOM 614 N N . GLY A 1 85 ? 2.159 3.109 -1.706 1.00 92.44 85 GLY A N 1
ATOM 615 C CA . GLY A 1 85 ? 3.015 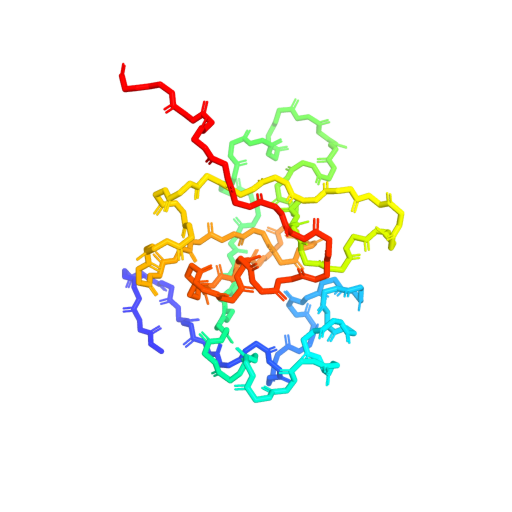2.479 -2.711 1.00 92.44 85 GLY A CA 1
ATOM 616 C C . GLY A 1 85 ? 2.557 1.060 -3.062 1.00 92.44 85 GLY A C 1
ATOM 617 O O . GLY A 1 85 ? 1.967 0.358 -2.241 1.00 92.44 85 GLY A O 1
ATOM 618 N N . SER A 1 86 ? 2.863 0.632 -4.281 1.00 91.62 86 SER A N 1
ATOM 619 C CA . SER A 1 86 ? 2.593 -0.712 -4.820 1.00 91.62 86 SER A CA 1
ATOM 620 C C . SER A 1 86 ? 3.792 -1.668 -4.717 1.00 91.62 86 SER A C 1
ATOM 622 O O . SER A 1 86 ? 3.771 -2.760 -5.283 1.00 91.62 86 SER A O 1
ATOM 624 N N . GLY A 1 87 ? 4.870 -1.241 -4.056 1.00 90.00 87 GLY A N 1
ATOM 625 C CA . GLY A 1 87 ? 6.160 -1.929 -4.047 1.00 90.00 87 GLY A CA 1
ATOM 626 C C . GLY A 1 87 ? 7.083 -1.531 -5.205 1.00 90.00 87 GLY A C 1
ATOM 627 O O . GLY A 1 87 ? 8.257 -1.884 -5.181 1.00 90.00 87 GLY A O 1
ATOM 628 N N . ILE A 1 88 ? 6.588 -0.769 -6.187 1.00 88.94 88 ILE A N 1
ATOM 629 C CA . ILE A 1 88 ? 7.371 -0.235 -7.310 1.00 88.94 88 ILE A CA 1
ATOM 630 C C . ILE A 1 88 ? 7.134 1.268 -7.485 1.00 88.94 88 ILE A C 1
ATOM 632 O O . ILE A 1 88 ? 6.199 1.848 -6.935 1.00 88.94 88 ILE A O 1
ATOM 636 N N . ARG A 1 89 ? 7.986 1.922 -8.277 1.00 87.00 89 ARG A N 1
ATOM 637 C CA . ARG A 1 89 ? 7.915 3.369 -8.530 1.00 87.00 89 ARG A CA 1
ATOM 638 C C . ARG A 1 89 ? 6.820 3.787 -9.515 1.00 87.00 89 ARG A C 1
ATOM 640 O O . ARG A 1 89 ? 6.339 4.909 -9.409 1.00 87.00 89 ARG A O 1
ATOM 647 N N . GLY A 1 90 ? 6.470 2.919 -10.464 1.00 89.69 90 GLY A N 1
ATOM 648 C CA . GLY A 1 90 ? 5.617 3.243 -11.617 1.00 89.69 90 GLY A CA 1
ATOM 649 C C . GLY A 1 90 ? 4.111 3.143 -11.376 1.00 89.69 90 GLY A C 1
ATOM 650 O O . GLY A 1 90 ? 3.342 3.237 -12.324 1.00 89.69 90 GLY A O 1
ATOM 651 N N . SER A 1 91 ? 3.667 2.918 -10.141 1.00 93.44 91 SER A N 1
ATOM 652 C CA . SER A 1 91 ? 2.242 2.787 -9.831 1.00 93.44 91 SER A CA 1
ATOM 653 C C . SER A 1 91 ? 1.944 3.099 -8.366 1.00 93.44 91 SER A C 1
ATOM 655 O O . SER A 1 91 ? 2.846 3.214 -7.527 1.00 93.44 91 SER A O 1
ATOM 657 N N . LYS A 1 92 ? 0.656 3.254 -8.052 1.00 93.81 92 LYS A N 1
ATOM 658 C CA . LYS A 1 92 ? 0.147 3.461 -6.692 1.00 93.81 92 LYS A CA 1
ATOM 659 C C . LYS A 1 92 ? -1.095 2.633 -6.446 1.00 93.81 92 LYS A C 1
ATOM 661 O O . LYS A 1 92 ? -1.882 2.405 -7.361 1.00 93.81 92 LYS A O 1
ATOM 666 N N . LEU A 1 93 ? -1.275 2.239 -5.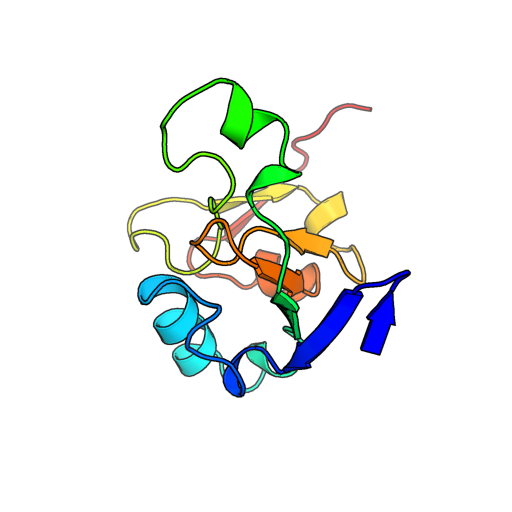190 1.00 95.00 93 LEU A N 1
ATOM 667 C CA . LEU A 1 93 ? -2.470 1.552 -4.731 1.00 95.00 93 LEU A CA 1
ATOM 668 C C . LEU A 1 93 ? -3.418 2.530 -4.048 1.00 95.00 93 LEU A C 1
ATOM 670 O O . LEU A 1 93 ? -2.984 3.333 -3.226 1.00 95.00 93 LEU A O 1
ATOM 674 N N . LEU A 1 94 ? -4.705 2.414 -4.347 1.00 96.12 94 LEU A N 1
ATOM 675 C CA . LEU A 1 94 ? -5.792 2.992 -3.574 1.00 96.12 94 LEU A CA 1
ATOM 676 C C . LEU A 1 94 ? -6.407 1.879 -2.720 1.00 96.12 94 LEU A C 1
ATOM 678 O O . LEU A 1 94 ? -6.937 0.909 -3.260 1.00 96.12 94 LEU A O 1
ATOM 682 N N . VAL A 1 95 ? -6.328 2.012 -1.398 1.00 95.94 95 VAL A N 1
ATOM 683 C CA . VAL A 1 95 ? -6.689 0.958 -0.435 1.00 95.94 95 VAL A CA 1
ATOM 684 C C . VAL A 1 95 ? -7.649 1.478 0.635 1.00 95.94 95 VAL A C 1
ATOM 686 O O . VAL A 1 95 ? -7.545 2.646 1.014 1.00 95.94 95 VAL A O 1
ATOM 689 N N . PRO A 1 96 ? -8.558 0.650 1.174 1.00 96.12 96 PRO A N 1
ATOM 690 C CA . PRO A 1 96 ? -9.282 0.980 2.399 1.00 96.12 96 PRO A CA 1
ATOM 691 C C . PRO A 1 96 ? -8.356 1.013 3.623 1.00 96.12 96 PRO A C 1
ATOM 693 O O . PRO A 1 96 ? -7.457 0.181 3.746 1.00 96.12 96 PRO A O 1
ATOM 696 N N . GLY A 1 97 ? -8.619 1.903 4.582 1.00 96.81 97 GLY A N 1
ATOM 697 C CA . GLY A 1 97 ? -7.955 1.886 5.892 1.00 96.81 97 GLY A CA 1
ATOM 698 C C . GLY A 1 97 ? -8.071 0.540 6.623 1.00 96.81 97 GLY A C 1
ATOM 699 O O . GLY A 1 97 ? -7.044 -0.007 7.036 1.00 96.81 97 GLY A O 1
ATOM 700 N N . PRO A 1 98 ? -9.274 -0.071 6.692 1.00 96.50 98 PRO A N 1
ATOM 701 C CA . PRO A 1 98 ? -9.457 -1.379 7.320 1.00 96.50 98 PRO A CA 1
ATOM 702 C C . PRO A 1 98 ? -8.637 -2.504 6.682 1.00 96.50 98 PRO A C 1
ATOM 704 O O . PRO A 1 98 ? -8.257 -3.446 7.371 1.00 96.50 98 PRO A O 1
ATOM 707 N N . PHE A 1 99 ? -8.324 -2.403 5.385 1.00 96.75 99 PHE A N 1
ATOM 708 C CA . PHE A 1 99 ? -7.443 -3.365 4.723 1.00 96.75 99 PHE A CA 1
ATOM 709 C C . PHE A 1 99 ? -6.019 -3.287 5.294 1.00 96.75 99 PHE A C 1
ATOM 711 O O . PHE A 1 99 ? -5.442 -4.317 5.630 1.00 96.75 99 PHE A O 1
ATOM 718 N N . LEU A 1 100 ? -5.475 -2.076 5.473 1.00 96.00 100 LEU A N 1
ATOM 719 C CA . LEU A 1 100 ? -4.144 -1.879 6.062 1.00 96.00 100 LEU A CA 1
ATOM 720 C C . LEU A 1 100 ? -4.094 -2.312 7.532 1.00 96.00 100 LEU A C 1
ATOM 722 O O . LEU A 1 100 ? -3.135 -2.955 7.951 1.00 96.00 100 LEU A O 1
ATOM 726 N N . ALA A 1 101 ? -5.141 -2.003 8.300 1.00 96.12 101 ALA A N 1
ATOM 727 C CA . ALA A 1 101 ? -5.268 -2.428 9.695 1.00 96.12 101 ALA A CA 1
ATOM 728 C C . ALA A 1 101 ? -5.427 -3.953 9.850 1.00 96.12 101 ALA A C 1
ATOM 730 O O . ALA A 1 101 ? -5.131 -4.498 10.909 1.00 96.12 101 ALA A O 1
ATOM 731 N N . GLY A 1 102 ? -5.896 -4.638 8.804 1.00 94.12 102 GLY A N 1
ATOM 732 C CA . GLY A 1 102 ? -6.048 -6.091 8.760 1.00 94.12 102 GLY A CA 1
ATOM 733 C C . GLY A 1 102 ? -4.823 -6.846 8.238 1.00 94.12 102 GLY A C 1
ATOM 734 O O . GLY A 1 102 ? -4.872 -8.075 8.152 1.00 94.12 102 GLY A O 1
ATOM 735 N N . LEU A 1 103 ? -3.739 -6.153 7.866 1.00 93.75 103 LEU A N 1
ATOM 736 C CA . LEU A 1 103 ? -2.520 -6.816 7.406 1.00 93.75 103 LEU A CA 1
ATOM 737 C C . LEU A 1 103 ? -1.905 -7.678 8.522 1.00 93.75 103 LEU A C 1
ATOM 739 O O . LEU A 1 103 ? -2.033 -7.362 9.710 1.00 93.75 103 LEU A O 1
ATOM 743 N N . PRO A 1 104 ? -1.186 -8.760 8.172 1.00 91.12 104 PRO A N 1
ATOM 744 C CA . PRO A 1 104 ? -0.438 -9.526 9.156 1.00 91.12 104 PRO A CA 1
ATOM 745 C C . PRO A 1 104 ? 0.489 -8.610 9.958 1.00 91.12 104 PRO A C 1
ATOM 747 O O . PRO A 1 104 ? 1.225 -7.818 9.377 1.00 91.12 104 PRO A O 1
ATOM 750 N N . ARG A 1 105 ? 0.470 -8.747 11.290 1.00 90.19 105 ARG A N 1
ATOM 751 C CA . ARG A 1 105 ? 1.318 -7.965 12.213 1.00 90.19 105 ARG A CA 1
ATOM 752 C C . ARG A 1 105 ? 1.024 -6.456 12.219 1.00 90.19 105 ARG A C 1
ATOM 754 O O . ARG A 1 105 ? 1.851 -5.697 12.726 1.00 90.19 105 ARG A O 1
ATOM 761 N N . ALA A 1 106 ? -0.131 -6.034 11.698 1.00 95.56 106 ALA A N 1
ATOM 762 C CA . ALA A 1 106 ? -0.618 -4.676 11.874 1.00 95.56 106 ALA A CA 1
ATOM 763 C C . ALA A 1 106 ? -1.049 -4.430 13.326 1.00 95.56 106 ALA A C 1
ATOM 765 O O . ALA A 1 106 ? -1.809 -5.207 13.906 1.00 95.56 106 ALA A O 1
ATOM 766 N N . GLU A 1 107 ? -0.566 -3.335 13.903 1.00 97.44 107 GLU A N 1
ATOM 767 C CA . GLU A 1 107 ? -0.969 -2.826 15.207 1.00 97.44 107 GLU A CA 1
ATOM 768 C C . GLU A 1 107 ? -1.499 -1.406 15.030 1.00 97.44 107 GLU A C 1
ATOM 770 O O . GLU A 1 107 ? -0.795 -0.531 14.519 1.00 97.44 107 GLU A O 1
ATOM 775 N N . VAL A 1 108 ? -2.757 -1.190 15.423 1.00 97.38 108 VAL A N 1
ATOM 776 C CA . VAL A 1 108 ? -3.390 0.129 15.354 1.00 97.38 108 VAL A CA 1
ATOM 777 C C . VAL A 1 108 ? -3.098 0.889 16.641 1.00 97.38 108 VAL A C 1
ATOM 779 O O . VAL A 1 108 ? -3.441 0.422 17.725 1.00 97.38 108 VAL A O 1
ATOM 782 N N . LEU A 1 109 ? -2.463 2.051 16.511 1.00 97.00 109 LEU A N 1
ATOM 783 C CA . LEU A 1 109 ? -1.991 2.879 17.618 1.00 97.00 109 LEU A CA 1
ATOM 784 C C . LEU A 1 109 ? -2.312 4.354 17.356 1.00 97.00 109 LEU A C 1
ATOM 786 O O . LEU A 1 109 ? -2.432 4.782 16.212 1.00 97.00 109 LEU A O 1
ATOM 790 N N . SER A 1 110 ? -2.382 5.157 18.415 1.00 95.94 110 SER A N 1
ATOM 791 C CA . SER A 1 110 ? -2.388 6.619 18.299 1.00 95.94 110 SER A CA 1
ATOM 792 C C . SER A 1 110 ? -0.940 7.100 18.113 1.00 95.94 110 SER A C 1
ATOM 794 O O . SER A 1 110 ? -0.170 7.125 19.076 1.00 95.94 110 SER A O 1
ATOM 796 N N . LEU A 1 111 ? -0.529 7.376 16.867 1.00 93.31 111 LEU A N 1
ATOM 797 C CA . LEU A 1 111 ? 0.871 7.626 16.487 1.00 93.31 111 LEU A CA 1
ATOM 798 C C . LEU A 1 111 ? 1.126 9.088 16.124 1.00 93.31 111 LEU A C 1
ATOM 800 O O . LEU A 1 111 ? 2.107 9.682 16.576 1.00 93.31 111 LEU A O 1
ATOM 804 N N . ALA A 1 112 ? 0.279 9.652 15.265 1.00 88.69 112 ALA A N 1
ATOM 805 C CA . ALA A 1 112 ? 0.437 11.007 14.767 1.00 88.69 112 ALA A CA 1
ATOM 806 C C . ALA A 1 112 ? -0.110 12.015 15.785 1.00 88.69 112 ALA A C 1
ATOM 808 O O . ALA A 1 112 ? -1.244 11.908 16.249 1.00 88.69 112 ALA A O 1
ATOM 809 N N . GLN A 1 113 ? 0.699 13.019 16.122 1.00 76.94 113 GLN A N 1
ATOM 810 C CA . GLN A 1 113 ? 0.244 14.170 16.900 1.00 76.94 113 GLN A CA 1
ATOM 811 C C . GLN A 1 113 ? -0.249 15.259 15.942 1.00 76.94 113 GLN A C 1
ATOM 813 O O . GLN A 1 113 ? 0.395 15.513 14.922 1.00 76.94 113 GLN A O 1
ATOM 818 N N . ALA A 1 114 ? -1.402 15.849 16.267 1.00 63.62 114 ALA A N 1
ATOM 819 C CA . ALA A 1 114 ? -2.008 16.954 15.522 1.00 63.62 114 ALA A CA 1
ATOM 820 C C . ALA A 1 114 ? -1.210 18.260 15.649 1.00 63.62 114 ALA A C 1
ATOM 822 O O . ALA A 1 114 ? -0.615 18.489 16.729 1.00 63.62 114 ALA A O 1
#